Protein AF-A0A6B3HVZ3-F1 (afdb_monomer_lite)

Secondary structure (DSSP, 8-state):
----PPP-----------S-----S-SSTT--HHHHHHHHHHHHHHHHH-TTS---HHHHHHHHHHHHHHHHHH---TTS--SS--

Structure (mmCIF, N/CA/C/O backbone):
data_AF-A0A6B3HVZ3-F1
#
_entry.id   AF-A0A6B3HVZ3-F1
#
loop_
_atom_site.group_PDB
_atom_site.id
_atom_site.type_symbol
_atom_site.label_atom_id
_atom_site.label_alt_id
_atom_site.label_comp_id
_atom_site.label_asym_id
_atom_site.label_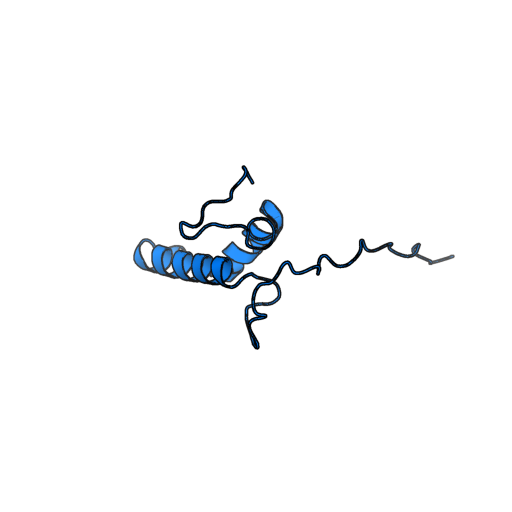entity_id
_atom_site.label_seq_id
_atom_site.pdbx_PDB_ins_code
_atom_site.Cartn_x
_atom_site.Cartn_y
_atom_site.Cartn_z
_atom_site.occupancy
_atom_site.B_iso_or_equiv
_atom_site.auth_seq_id
_atom_site.auth_comp_id
_atom_site.auth_asym_id
_atom_site.auth_atom_id
_atom_site.pdbx_PDB_model_num
ATOM 1 N N . TYR A 1 1 ? 30.027 -41.488 -2.390 1.00 42.91 1 TYR A N 1
ATOM 2 C CA . TYR A 1 1 ? 29.592 -40.179 -1.875 1.00 42.91 1 TYR A CA 1
ATOM 3 C C . TYR A 1 1 ? 30.394 -39.107 -2.581 1.00 42.91 1 TYR A C 1
ATOM 5 O O . TYR A 1 1 ? 31.591 -39.023 -2.353 1.00 42.91 1 TYR A O 1
ATOM 13 N N . TYR A 1 2 ? 29.753 -38.371 -3.484 1.00 38.81 2 TYR A N 1
ATOM 14 C CA . TYR A 1 2 ? 30.287 -37.147 -4.073 1.00 38.81 2 TYR A CA 1
ATOM 15 C C . TYR A 1 2 ? 29.153 -36.130 -3.962 1.00 38.81 2 TYR A C 1
ATOM 17 O O . TYR A 1 2 ? 28.089 -36.329 -4.548 1.00 38.81 2 TYR A O 1
ATOM 25 N N . THR A 1 3 ? 29.338 -35.142 -3.095 1.00 52.94 3 THR A N 1
ATOM 26 C CA . THR A 1 3 ? 28.338 -34.130 -2.761 1.00 52.94 3 THR A CA 1
ATOM 27 C C . THR A 1 3 ? 28.828 -32.819 -3.345 1.00 52.94 3 THR A C 1
ATOM 29 O O . THR A 1 3 ? 29.464 -32.040 -2.650 1.00 52.94 3 THR A O 1
ATOM 32 N N . ASP A 1 4 ? 28.552 -32.590 -4.621 1.00 57.78 4 ASP A N 1
ATOM 33 C CA . ASP A 1 4 ? 28.726 -31.272 -5.223 1.00 57.78 4 ASP A CA 1
ATOM 34 C C . ASP A 1 4 ? 27.447 -30.925 -5.976 1.00 57.78 4 ASP A C 1
ATOM 36 O O . ASP A 1 4 ? 27.085 -31.565 -6.966 1.00 57.78 4 ASP A O 1
ATOM 40 N N . LEU A 1 5 ? 26.725 -29.933 -5.450 1.00 54.06 5 LEU A N 1
ATOM 41 C CA . LEU A 1 5 ? 25.666 -29.271 -6.196 1.00 54.06 5 LEU A CA 1
ATOM 42 C C . LEU A 1 5 ? 26.328 -28.459 -7.320 1.00 54.06 5 LEU A C 1
ATOM 44 O O . LEU A 1 5 ? 27.265 -27.709 -7.039 1.00 54.06 5 LEU A O 1
ATOM 48 N N . PRO A 1 6 ? 25.860 -28.567 -8.577 1.00 59.41 6 PRO A N 1
ATOM 49 C CA . PRO A 1 6 ? 26.379 -27.740 -9.658 1.00 59.41 6 PRO A CA 1
ATOM 50 C C . PRO A 1 6 ? 26.185 -26.251 -9.327 1.00 59.41 6 PRO A C 1
ATOM 52 O O . PRO A 1 6 ? 25.214 -25.896 -8.648 1.00 59.41 6 PRO A O 1
ATOM 55 N N . PRO A 1 7 ? 27.084 -25.365 -9.794 1.00 56.69 7 PRO A N 1
ATOM 56 C CA . PRO A 1 7 ? 26.989 -23.943 -9.503 1.00 56.69 7 PRO A CA 1
ATOM 57 C C . PRO A 1 7 ? 25.652 -23.397 -10.007 1.00 56.69 7 PRO A C 1
ATOM 59 O O . PRO A 1 7 ? 25.306 -23.526 -11.183 1.00 56.69 7 PRO A O 1
ATOM 62 N N . LEU A 1 8 ? 24.895 -22.784 -9.098 1.00 45.44 8 LEU A N 1
ATOM 63 C CA . LEU A 1 8 ? 23.668 -22.079 -9.435 1.00 45.44 8 LEU A CA 1
ATOM 64 C C . LEU A 1 8 ? 24.045 -20.847 -10.263 1.00 45.44 8 LEU A C 1
ATOM 66 O O . LEU A 1 8 ? 24.568 -19.869 -9.731 1.00 45.44 8 LEU A O 1
ATOM 70 N N . VAL A 1 9 ? 23.787 -20.896 -11.569 1.00 51.88 9 VAL A N 1
ATOM 71 C CA . VAL A 1 9 ? 23.836 -19.717 -12.438 1.00 51.88 9 VAL A CA 1
ATOM 72 C C . VAL A 1 9 ? 22.676 -18.816 -12.023 1.00 51.88 9 VAL A C 1
ATOM 74 O O . VAL A 1 9 ? 21.541 -18.992 -12.462 1.00 51.88 9 VAL A O 1
ATOM 77 N N . THR A 1 10 ? 22.933 -17.886 -11.106 1.00 56.00 10 THR A N 1
ATOM 78 C CA . THR A 1 10 ? 21.969 -16.842 -10.762 1.00 56.00 10 THR A CA 1
ATOM 79 C C .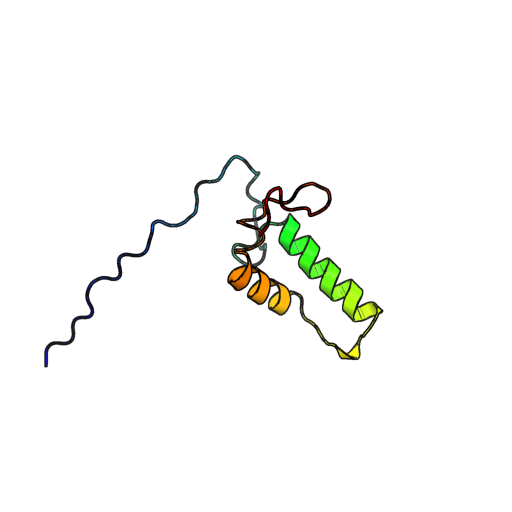 THR A 1 10 ? 21.859 -15.888 -11.949 1.00 56.00 10 THR A C 1
ATOM 81 O O . THR A 1 10 ? 22.894 -15.361 -12.363 1.00 56.00 10 THR A O 1
ATOM 84 N N . PRO A 1 11 ? 20.656 -15.638 -12.499 1.00 47.34 11 PRO A N 1
ATOM 85 C CA . PRO A 1 11 ? 20.475 -14.597 -13.498 1.00 47.34 11 PRO A CA 1
ATOM 86 C C . PRO A 1 11 ? 20.970 -13.267 -12.934 1.00 47.34 11 PRO A C 1
ATOM 88 O O . PRO A 1 11 ? 20.750 -12.970 -11.755 1.00 47.34 11 PRO A O 1
ATOM 91 N N . ASP A 1 12 ? 21.651 -12.501 -13.782 1.00 47.31 12 ASP A N 1
ATOM 92 C CA . ASP A 1 12 ? 22.153 -11.171 -13.479 1.00 47.31 12 ASP A CA 1
ATOM 93 C C . ASP A 1 12 ? 21.109 -10.350 -12.714 1.00 47.31 12 ASP A C 1
ATOM 95 O O . ASP A 1 12 ? 19.937 -10.253 -13.089 1.00 47.31 12 ASP A O 1
ATOM 99 N N . ARG A 1 13 ? 21.568 -9.788 -11.598 1.00 50.16 13 ARG A N 1
ATOM 100 C CA . ARG A 1 13 ? 20.847 -8.866 -10.724 1.00 50.16 13 ARG A CA 1
ATOM 101 C C . ARG A 1 13 ? 20.032 -7.877 -11.575 1.00 50.16 13 ARG A C 1
ATOM 103 O O . ARG A 1 13 ? 20.645 -7.076 -12.280 1.00 50.16 13 ARG A O 1
ATOM 110 N N . PRO A 1 14 ? 18.688 -7.836 -11.487 1.00 43.09 14 PRO A N 1
ATOM 111 C CA . PRO A 1 14 ? 17.926 -6.794 -12.157 1.00 43.09 14 PRO A CA 1
ATOM 112 C C . PRO A 1 14 ? 18.132 -5.493 -11.380 1.00 43.09 14 PRO A C 1
ATOM 114 O O . PRO A 1 14 ? 17.440 -5.181 -10.416 1.00 43.09 14 PRO A O 1
ATOM 117 N N . GLY A 1 15 ? 19.169 -4.771 -11.780 1.00 50.38 15 GLY A N 1
ATOM 118 C CA . GLY A 1 15 ? 19.577 -3.490 -11.235 1.00 50.38 15 GLY A CA 1
ATOM 119 C C . GLY A 1 15 ? 20.182 -2.630 -12.334 1.00 50.38 15 GLY A C 1
ATOM 120 O O . GLY A 1 15 ? 21.316 -2.188 -12.204 1.00 50.38 15 GLY A O 1
ATOM 121 N N . SER A 1 16 ? 19.431 -2.392 -13.411 1.00 42.66 16 SER A N 1
ATOM 122 C CA . SER A 1 16 ? 19.688 -1.272 -14.321 1.00 42.66 16 SER A CA 1
ATOM 123 C C . SER A 1 16 ? 18.542 -0.278 -14.211 1.00 42.66 16 SER A C 1
ATOM 125 O O . SER A 1 16 ? 17.512 -0.377 -14.875 1.00 42.66 16 SER A O 1
ATOM 127 N N . SER A 1 17 ? 18.746 0.675 -13.307 1.00 49.94 17 SER A N 1
ATOM 128 C CA . SER A 1 17 ? 17.965 1.890 -13.134 1.00 49.94 17 SER A CA 1
ATOM 129 C C . SER A 1 17 ? 17.832 2.653 -14.450 1.00 49.94 17 SER A C 1
ATOM 131 O O . SER A 1 17 ? 18.831 3.029 -15.056 1.00 49.94 17 SER A O 1
ATOM 133 N N . SER A 1 18 ? 16.606 2.975 -14.849 1.00 47.75 18 SER A N 1
ATOM 134 C CA . SER A 1 18 ? 16.362 4.132 -15.712 1.00 47.75 18 SER A CA 1
ATOM 135 C C . SER A 1 18 ? 15.977 5.300 -14.804 1.00 47.75 18 SER A C 1
ATOM 137 O O . SER A 1 18 ? 14.835 5.388 -14.375 1.00 47.75 18 SER A O 1
ATOM 139 N N . ASN A 1 19 ? 16.971 6.119 -14.441 1.00 42.97 19 ASN A N 1
ATOM 140 C CA . ASN A 1 19 ? 16.858 7.465 -13.854 1.00 42.97 19 ASN A CA 1
ATOM 141 C C . ASN A 1 19 ? 15.640 7.742 -12.950 1.00 42.97 19 ASN A C 1
ATOM 143 O O . ASN A 1 19 ? 14.755 8.516 -13.306 1.00 42.97 19 ASN A O 1
ATOM 147 N N . LEU A 1 20 ? 15.645 7.193 -11.736 1.00 50.09 20 LEU A N 1
ATOM 148 C CA . LEU A 1 20 ? 14.856 7.729 -10.628 1.00 50.09 20 LEU A CA 1
ATOM 149 C C . LEU A 1 20 ? 15.820 7.996 -9.467 1.00 50.09 20 LEU A C 1
ATOM 151 O O . LEU A 1 20 ? 16.682 7.146 -9.219 1.00 50.09 20 LEU A O 1
ATOM 155 N N . PRO A 1 21 ? 15.745 9.161 -8.793 1.00 41.69 21 PRO A N 1
ATOM 156 C CA . PRO A 1 21 ? 16.633 9.464 -7.680 1.00 41.69 21 PRO A CA 1
ATOM 157 C C . PRO A 1 21 ? 16.537 8.341 -6.645 1.00 41.69 21 PRO A C 1
ATOM 159 O O . PRO A 1 21 ? 15.454 8.019 -6.154 1.00 41.69 21 PRO A O 1
ATOM 162 N N . ALA A 1 22 ? 17.679 7.708 -6.372 1.00 49.22 22 ALA A N 1
ATOM 163 C CA . ALA A 1 22 ? 17.797 6.671 -5.365 1.00 49.22 22 ALA A CA 1
ATOM 164 C C . ALA A 1 22 ? 17.396 7.274 -4.016 1.00 49.22 22 ALA A C 1
ATOM 166 O O . ALA A 1 22 ? 18.086 8.148 -3.493 1.00 49.22 22 ALA A O 1
ATOM 167 N N . ALA A 1 23 ? 16.259 6.831 -3.479 1.00 47.62 23 ALA A N 1
ATOM 168 C CA . ALA A 1 23 ? 15.829 7.200 -2.143 1.00 47.62 23 ALA A CA 1
ATOM 169 C C . ALA A 1 23 ? 16.855 6.654 -1.139 1.00 47.62 23 ALA A C 1
ATOM 171 O O . ALA A 1 23 ? 16.981 5.449 -0.914 1.00 47.62 23 ALA A O 1
ATOM 172 N N . THR A 1 24 ? 17.644 7.563 -0.589 1.00 43.75 24 THR A N 1
ATOM 173 C CA . THR A 1 24 ? 18.688 7.328 0.398 1.00 43.75 24 THR A CA 1
ATOM 174 C C . THR A 1 24 ? 18.061 7.013 1.762 1.00 43.75 24 THR A C 1
ATOM 176 O O . THR A 1 24 ? 17.797 7.912 2.551 1.00 43.75 24 THR A O 1
ATOM 179 N N . GLY A 1 25 ? 17.844 5.723 2.051 1.00 42.34 25 GLY A N 1
ATOM 180 C CA . GLY A 1 25 ? 17.579 5.202 3.405 1.00 42.34 25 GLY A CA 1
ATOM 181 C C . GLY A 1 25 ? 16.191 4.579 3.636 1.00 42.34 25 GLY A C 1
ATOM 182 O O . GLY A 1 25 ? 15.171 5.173 3.313 1.00 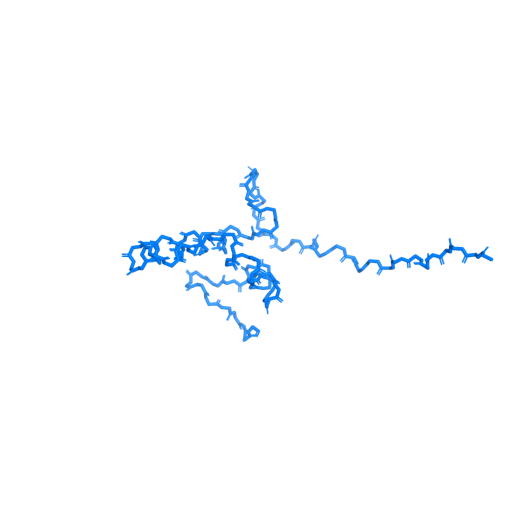42.34 25 GLY A O 1
ATOM 183 N N . SER A 1 26 ? 16.200 3.364 4.208 1.00 51.50 26 SER A N 1
ATOM 184 C CA . SER A 1 26 ? 15.091 2.508 4.684 1.00 51.50 26 SER A CA 1
ATOM 185 C C . SER A 1 26 ? 13.721 2.641 3.991 1.00 51.50 26 SER A C 1
ATOM 187 O O . SER A 1 26 ? 12.713 2.886 4.647 1.00 51.50 26 SER A O 1
ATOM 189 N N . ALA A 1 27 ? 13.671 2.386 2.680 1.00 55.09 27 ALA A N 1
ATOM 190 C CA . ALA A 1 27 ? 12.485 1.832 2.023 1.00 55.09 27 ALA A CA 1
ATOM 191 C C . ALA A 1 27 ? 12.564 0.301 2.148 1.00 55.09 27 ALA A C 1
ATOM 193 O O . ALA A 1 27 ? 13.604 -0.276 1.829 1.00 55.09 27 ALA A O 1
ATOM 194 N N . GLU A 1 28 ? 11.533 -0.368 2.660 1.00 56.22 28 GLU A N 1
ATOM 195 C CA . GLU A 1 28 ? 11.537 -1.818 2.894 1.00 56.22 28 GLU A CA 1
ATOM 196 C C . GLU A 1 28 ? 12.077 -2.608 1.666 1.00 56.22 28 GLU A C 1
ATOM 198 O O . GLU A 1 28 ? 11.593 -2.465 0.545 1.00 56.22 28 GLU A O 1
ATOM 203 N N . ALA A 1 29 ? 13.174 -3.355 1.870 1.00 64.06 29 ALA A N 1
ATOM 204 C CA . ALA A 1 29 ? 14.207 -3.671 0.870 1.00 64.06 29 ALA A CA 1
ATOM 205 C C . ALA A 1 29 ? 13.705 -4.084 -0.533 1.00 64.06 29 ALA A C 1
ATOM 207 O O . ALA A 1 29 ? 13.200 -5.190 -0.740 1.00 64.06 29 ALA A O 1
ATOM 208 N N . GLY A 1 30 ? 13.939 -3.214 -1.521 1.00 72.69 30 GLY A N 1
ATOM 209 C CA . GLY A 1 30 ? 13.665 -3.475 -2.940 1.00 72.69 30 GLY A CA 1
ATOM 210 C C . GLY A 1 30 ? 12.256 -3.104 -3.411 1.00 72.69 30 GLY A C 1
ATOM 211 O O . GLY A 1 30 ? 11.927 -3.367 -4.567 1.00 72.69 30 GLY A O 1
ATOM 212 N N . ILE A 1 31 ? 11.430 -2.494 -2.555 1.00 78.06 31 ILE A N 1
ATOM 213 C CA . ILE A 1 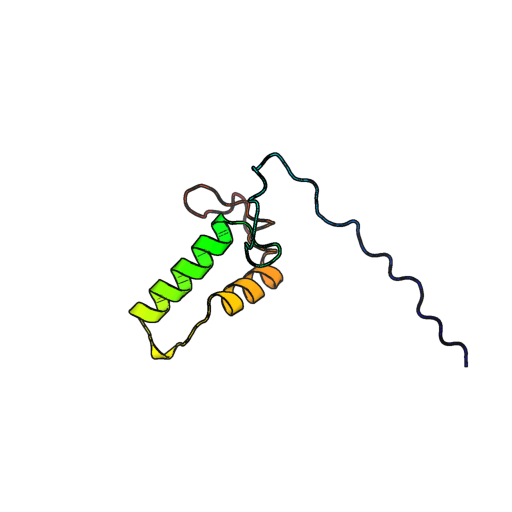31 ? 10.101 -2.001 -2.935 1.00 78.06 31 ILE A CA 1
ATOM 214 C C . ILE A 1 31 ? 10.213 -0.545 -3.428 1.00 78.06 31 ILE A C 1
ATOM 216 O O . ILE A 1 31 ? 10.731 0.307 -2.702 1.00 78.06 31 ILE A O 1
ATOM 220 N N . PRO A 1 32 ? 9.716 -0.219 -4.635 1.00 84.00 32 PRO A N 1
ATOM 221 C CA . PRO A 1 32 ? 9.646 1.159 -5.122 1.00 84.00 32 PRO A CA 1
ATOM 222 C C . PRO A 1 32 ? 8.793 2.046 -4.206 1.00 84.00 32 PRO A C 1
ATOM 224 O O . PRO A 1 32 ? 7.742 1.621 -3.730 1.00 84.00 32 PRO A O 1
ATOM 227 N N . ALA A 1 33 ? 9.195 3.303 -3.998 1.00 82.50 33 ALA A N 1
ATOM 228 C CA . ALA A 1 33 ? 8.535 4.207 -3.048 1.00 82.50 33 ALA A CA 1
ATOM 229 C C . ALA A 1 33 ? 7.036 4.433 -3.338 1.00 82.50 33 ALA A C 1
ATOM 231 O O . ALA A 1 33 ? 6.233 4.486 -2.408 1.00 82.50 33 ALA A O 1
ATOM 232 N N . SER A 1 34 ? 6.648 4.513 -4.615 1.00 81.50 34 SER A N 1
ATOM 233 C CA . SER A 1 34 ? 5.241 4.626 -5.032 1.00 81.50 34 SER A CA 1
ATOM 234 C C . SER A 1 34 ? 4.419 3.404 -4.616 1.00 81.50 34 SER A C 1
ATOM 236 O O . SER A 1 34 ? 3.315 3.531 -4.093 1.00 81.50 34 SER A O 1
ATOM 238 N N . VAL A 1 35 ? 4.990 2.214 -4.787 1.00 82.56 35 VAL A N 1
ATOM 239 C CA . VAL A 1 35 ? 4.363 0.936 -4.442 1.00 82.56 35 VAL A CA 1
ATOM 240 C C . VAL A 1 35 ? 4.286 0.762 -2.923 1.00 82.56 35 VAL A C 1
ATOM 242 O O . VAL A 1 35 ? 3.257 0.354 -2.389 1.00 82.56 35 VAL A O 1
ATOM 245 N N . LEU A 1 36 ? 5.333 1.161 -2.200 1.00 85.56 36 LEU A N 1
ATOM 246 C CA . LEU A 1 36 ? 5.337 1.170 -0.740 1.00 85.56 36 LEU A CA 1
ATOM 247 C C . LEU A 1 36 ? 4.249 2.091 -0.166 1.00 85.56 36 LEU A C 1
ATOM 249 O O . LEU A 1 36 ? 3.549 1.718 0.779 1.00 85.56 36 LEU A O 1
ATOM 253 N N . ALA A 1 37 ? 4.088 3.284 -0.745 1.00 86.75 37 ALA A N 1
ATOM 254 C CA . ALA A 1 37 ? 3.029 4.211 -0.362 1.00 86.75 37 ALA A CA 1
ATOM 255 C C . ALA A 1 37 ? 1.638 3.603 -0.602 1.00 86.75 37 ALA A C 1
ATOM 257 O O . ALA A 1 37 ? 0.763 3.730 0.258 1.00 86.75 37 ALA A O 1
ATOM 258 N N . ALA A 1 38 ? 1.452 2.887 -1.715 1.00 86.62 38 ALA A N 1
ATOM 259 C CA . ALA A 1 38 ? 0.209 2.182 -2.011 1.00 86.62 38 ALA A CA 1
ATOM 260 C C . ALA A 1 38 ? -0.095 1.077 -0.980 1.00 86.62 38 ALA A C 1
ATOM 262 O O . ALA A 1 38 ? -1.218 1.013 -0.482 1.00 86.62 38 ALA A O 1
ATOM 263 N N . TYR A 1 39 ? 0.889 0.265 -0.575 1.00 89.88 39 TYR A N 1
ATOM 264 C CA . TYR A 1 39 ? 0.675 -0.766 0.452 1.00 89.88 39 TYR A CA 1
ATOM 265 C C . TYR A 1 39 ? 0.313 -0.188 1.819 1.00 89.88 39 TYR A C 1
ATOM 267 O O . TYR A 1 39 ? -0.628 -0.659 2.458 1.00 89.88 39 TYR A O 1
ATOM 275 N N . LYS A 1 40 ? 1.006 0.870 2.251 1.00 91.00 40 LYS A N 1
ATOM 276 C CA . LYS A 1 40 ? 0.691 1.574 3.506 1.00 91.00 40 LYS A CA 1
ATOM 277 C C . LYS A 1 40 ? -0.672 2.263 3.450 1.00 91.00 40 LYS A C 1
ATOM 279 O O . LYS A 1 40 ? -1.347 2.406 4.467 1.00 91.00 40 LYS A O 1
ATOM 284 N N . GLN A 1 41 ? -1.099 2.721 2.275 1.00 90.56 41 GLN A N 1
ATOM 285 C CA . GLN A 1 41 ? -2.453 3.234 2.091 1.00 90.56 41 GLN A CA 1
ATOM 286 C C . GLN A 1 41 ? -3.495 2.120 2.210 1.00 90.56 41 GLN A C 1
ATOM 288 O O . GLN A 1 41 ? -4.475 2.302 2.926 1.00 90.56 41 GLN A O 1
ATOM 293 N N . ALA A 1 42 ? -3.269 0.973 1.571 1.00 90.00 42 ALA A N 1
ATOM 294 C CA . ALA A 1 42 ? -4.183 -0.163 1.624 1.00 90.00 42 ALA A CA 1
ATOM 295 C C . ALA A 1 42 ? -4.385 -0.682 3.058 1.00 90.00 42 ALA A C 1
ATOM 297 O O . ALA A 1 42 ? -5.526 -0.874 3.472 1.00 90.00 42 ALA A O 1
ATOM 298 N N . GLU A 1 43 ? -3.311 -0.821 3.842 1.00 92.12 43 GLU A N 1
ATOM 299 C CA . GLU A 1 43 ? -3.402 -1.174 5.268 1.00 92.12 43 GLU A CA 1
ATOM 300 C C . GLU A 1 43 ? -4.264 -0.171 6.047 1.00 92.12 43 GLU A C 1
ATOM 302 O O . GLU A 1 43 ? -5.176 -0.576 6.764 1.00 92.12 43 GLU A O 1
ATOM 307 N N . ARG A 1 44 ? -4.033 1.139 5.875 1.00 94.00 44 ARG A N 1
ATOM 308 C CA . ARG A 1 44 ? -4.823 2.185 6.550 1.00 94.00 44 ARG A CA 1
ATOM 309 C C . ARG A 1 44 ? -6.298 2.145 6.161 1.00 94.00 44 ARG A C 1
ATOM 311 O O . ARG A 1 44 ? -7.157 2.305 7.024 1.00 94.00 44 ARG A O 1
ATOM 318 N N . THR A 1 45 ? -6.593 1.936 4.880 1.00 94.75 45 THR A N 1
ATOM 319 C CA . THR A 1 45 ? -7.969 1.816 4.391 1.00 94.75 45 THR A CA 1
ATOM 320 C C . THR A 1 45 ? -8.656 0.606 5.011 1.00 94.75 45 THR A C 1
ATOM 322 O O . THR A 1 45 ? -9.730 0.763 5.587 1.00 94.75 45 THR A O 1
ATOM 325 N N . VAL A 1 46 ? -8.022 -0.569 4.967 1.00 92.06 46 VAL A N 1
ATOM 326 C CA . VAL A 1 46 ? -8.595 -1.798 5.532 1.00 92.06 46 VAL A CA 1
ATOM 327 C C . VAL A 1 46 ? -8.741 -1.691 7.044 1.00 92.06 46 VAL A C 1
ATOM 329 O O . VAL A 1 46 ? -9.789 -2.041 7.562 1.00 92.06 46 VAL A O 1
ATOM 332 N N . ALA A 1 47 ? -7.768 -1.124 7.757 1.00 92.94 47 ALA A N 1
ATOM 333 C CA . ALA A 1 47 ? -7.887 -0.893 9.195 1.00 92.94 47 ALA A CA 1
ATOM 334 C C . ALA A 1 47 ? -9.069 0.029 9.559 1.00 92.94 47 ALA A C 1
ATOM 336 O O . ALA A 1 47 ? -9.642 -0.112 10.637 1.00 92.94 47 ALA A O 1
ATOM 337 N N . GLY A 1 48 ? -9.441 0.957 8.669 1.00 94.06 48 GLY A N 1
ATOM 338 C CA . GLY A 1 48 ? -10.603 1.829 8.839 1.00 94.06 48 GLY A CA 1
ATOM 339 C C . GLY A 1 48 ? -11.941 1.165 8.498 1.00 94.06 48 GLY A C 1
ATOM 340 O O . GLY A 1 48 ? -12.940 1.457 9.151 1.00 94.06 48 GLY A O 1
ATOM 341 N N . THR A 1 49 ? -11.982 0.285 7.493 1.00 95.19 49 THR A N 1
ATOM 342 C CA . THR A 1 49 ? -13.225 -0.370 7.039 1.00 95.19 49 THR A CA 1
ATOM 343 C C . THR A 1 49 ? -13.504 -1.700 7.735 1.00 95.19 49 THR A C 1
ATOM 345 O O . THR A 1 49 ? -14.657 -2.019 8.006 1.00 95.19 49 THR A O 1
ATOM 348 N N . ASP A 1 50 ? -12.459 -2.478 8.009 1.00 92.81 50 ASP A N 1
ATOM 349 C CA . ASP A 1 50 ? -12.492 -3.777 8.678 1.00 92.81 50 ASP A CA 1
ATOM 350 C C . ASP A 1 50 ? -11.260 -3.938 9.595 1.00 92.81 50 ASP A C 1
ATOM 352 O O . ASP A 1 50 ? -10.239 -4.531 9.220 1.00 92.81 50 ASP A O 1
ATOM 356 N N . PRO A 1 51 ? -11.338 -3.432 10.836 1.00 89.56 51 PRO A N 1
ATOM 357 C CA . PRO A 1 51 ? -10.239 -3.542 11.790 1.00 89.56 51 PRO A CA 1
ATOM 358 C C . PRO A 1 51 ? -9.950 -4.990 12.226 1.00 89.56 51 PRO A C 1
ATOM 360 O O . PRO A 1 51 ? -8.860 -5.266 12.737 1.00 89.56 51 PRO A O 1
ATOM 363 N N . ALA A 1 52 ? -10.885 -5.931 12.039 1.00 93.94 52 ALA A N 1
ATOM 364 C CA . ALA A 1 52 ? -10.686 -7.338 12.390 1.00 93.94 52 ALA A CA 1
ATOM 365 C C . ALA A 1 52 ? -9.842 -8.086 11.346 1.00 93.94 52 ALA A C 1
ATOM 367 O O . ALA A 1 52 ? -9.202 -9.082 11.691 1.00 93.94 52 ALA A O 1
ATOM 368 N N . CYS A 1 53 ? -9.777 -7.573 10.113 1.00 92.81 53 CYS A N 1
ATOM 369 C CA . CYS A 1 53 ? -8.981 -8.135 9.022 1.00 92.81 53 CYS A CA 1
ATOM 370 C C . CYS A 1 53 ? -7.481 -8.215 9.358 1.00 92.81 53 CYS A C 1
ATOM 372 O O . CYS A 1 53 ? -6.810 -9.152 8.928 1.00 92.81 53 CYS A O 1
ATOM 374 N N . ARG A 1 54 ? -6.960 -7.267 10.163 1.00 90.94 54 ARG A N 1
ATOM 375 C CA . ARG A 1 54 ? -5.549 -7.208 10.608 1.00 90.94 54 ARG A CA 1
ATOM 376 C C . ARG A 1 54 ? -4.572 -7.467 9.459 1.00 90.94 54 ARG A C 1
ATOM 378 O O . ARG A 1 54 ? -3.712 -8.335 9.563 1.00 90.94 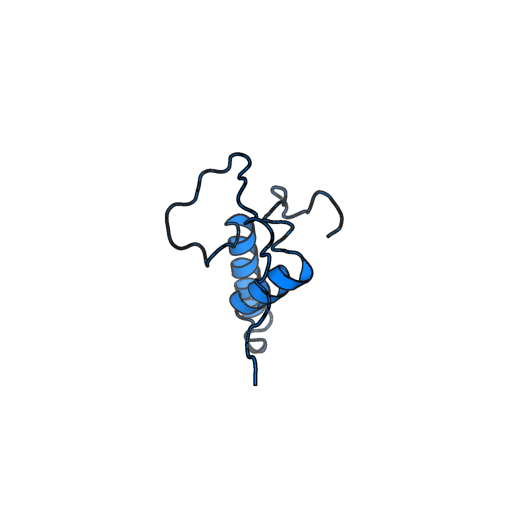54 ARG A O 1
ATOM 385 N N . LEU A 1 55 ? -4.739 -6.738 8.359 1.00 91.69 55 LEU A N 1
ATOM 386 C CA . LEU A 1 55 ? -3.974 -6.927 7.131 1.00 91.69 55 LEU A CA 1
ATOM 387 C C . LEU A 1 55 ? -2.717 -6.037 7.124 1.00 91.69 55 LEU A C 1
ATOM 389 O O . LEU A 1 55 ? -2.827 -4.869 6.749 1.00 91.69 55 LEU A O 1
ATOM 393 N N . PRO A 1 56 ? -1.531 -6.545 7.521 1.00 91.50 56 PRO A N 1
ATOM 394 C CA . PRO A 1 56 ? -0.313 -5.748 7.528 1.00 91.50 56 PRO A CA 1
ATOM 395 C C . PRO A 1 56 ? 0.155 -5.453 6.099 1.00 91.50 56 PRO A C 1
ATOM 397 O O . PRO A 1 56 ? 0.126 -6.333 5.229 1.00 91.50 56 PRO A O 1
ATOM 400 N N . TRP A 1 57 ? 0.663 -4.245 5.849 1.00 89.88 57 TRP A N 1
ATOM 401 C CA . TRP A 1 57 ? 1.138 -3.853 4.513 1.00 89.88 57 TRP A CA 1
ATOM 402 C C . TRP A 1 57 ? 2.281 -4.759 3.996 1.00 89.88 57 TRP A C 1
ATOM 404 O O . TRP A 1 57 ? 2.428 -4.953 2.788 1.00 89.88 57 TRP A O 1
ATOM 414 N N . GLN A 1 58 ? 3.057 -5.379 4.893 1.00 91.94 58 GLN A N 1
ATOM 415 C CA . GLN A 1 58 ? 4.117 -6.340 4.562 1.00 91.94 58 GLN A CA 1
ATOM 416 C C . GLN A 1 58 ? 3.572 -7.572 3.828 1.00 91.94 58 GLN A C 1
ATOM 418 O O . GLN A 1 58 ? 4.234 -8.101 2.934 1.00 91.94 58 GLN A O 1
ATOM 423 N N . LEU A 1 59 ? 2.369 -8.033 4.192 1.00 89.50 59 LEU A N 1
ATOM 424 C CA . LEU A 1 59 ? 1.730 -9.173 3.534 1.00 89.50 59 LEU A CA 1
ATOM 425 C C . LEU A 1 59 ? 1.342 -8.810 2.097 1.00 89.50 59 LEU A C 1
ATOM 427 O O . LEU A 1 59 ? 1.628 -9.566 1.172 1.00 89.50 59 LEU A O 1
ATOM 431 N N . LEU A 1 60 ? 0.780 -7.616 1.898 1.00 87.06 60 LEU A N 1
ATOM 432 C CA . LEU A 1 60 ? 0.479 -7.091 0.564 1.00 87.06 60 LEU A CA 1
ATOM 433 C C . LEU A 1 60 ? 1.745 -6.976 -0.294 1.00 87.06 60 LEU A C 1
ATOM 435 O O . LEU A 1 60 ? 1.740 -7.352 -1.467 1.00 87.06 60 LEU A O 1
ATOM 439 N N . ALA A 1 61 ? 2.846 -6.524 0.308 1.00 85.25 61 ALA A N 1
ATOM 440 C CA . ALA A 1 61 ? 4.136 -6.447 -0.360 1.00 85.25 61 ALA A CA 1
ATOM 441 C C . ALA A 1 61 ? 4.684 -7.821 -0.764 1.00 85.25 61 ALA A C 1
ATOM 443 O O . ALA A 1 61 ? 5.227 -7.957 -1.862 1.00 85.25 61 ALA A O 1
ATOM 444 N N . ALA A 1 62 ? 4.534 -8.847 0.078 1.00 85.69 62 ALA A N 1
ATOM 445 C CA . ALA A 1 62 ? 4.948 -10.208 -0.256 1.00 85.69 62 ALA A CA 1
ATOM 446 C C . ALA A 1 62 ? 4.151 -10.762 -1.449 1.00 85.69 62 ALA A C 1
ATOM 448 O O . ALA A 1 62 ? 4.750 -11.291 -2.387 1.00 85.69 62 ALA A O 1
ATOM 449 N N . ILE A 1 63 ? 2.830 -10.560 -1.452 1.00 84.25 63 ILE A N 1
ATOM 450 C CA . ILE A 1 63 ? 1.944 -10.979 -2.547 1.00 84.25 63 ILE A CA 1
ATOM 451 C C . ILE A 1 63 ? 2.323 -10.252 -3.841 1.00 84.25 63 ILE A C 1
ATOM 453 O O . ILE A 1 63 ? 2.625 -10.891 -4.844 1.00 84.25 63 ILE A O 1
ATOM 457 N N . GLY A 1 64 ? 2.413 -8.919 -3.824 1.00 84.50 64 GLY A N 1
ATOM 458 C CA . GLY A 1 64 ? 2.730 -8.154 -5.034 1.00 84.50 64 GLY A CA 1
ATOM 459 C C . GLY A 1 64 ? 4.139 -8.397 -5.584 1.00 84.50 64 GLY A C 1
ATOM 460 O O . GLY A 1 64 ? 4.378 -8.201 -6.779 1.00 84.50 64 GLY A O 1
ATOM 461 N N . LYS A 1 65 ? 5.076 -8.881 -4.758 1.00 83.19 65 LYS A N 1
ATOM 462 C CA . LYS A 1 65 ? 6.375 -9.369 -5.239 1.00 83.19 65 LYS A CA 1
ATOM 463 C C . LYS A 1 65 ? 6.225 -10.641 -6.076 1.00 83.19 65 LYS A C 1
ATOM 465 O O . LYS A 1 65 ? 6.811 -10.697 -7.152 1.00 83.19 65 LYS A O 1
ATOM 470 N N . VAL A 1 66 ? 5.486 -11.633 -5.574 1.00 84.81 66 VAL A N 1
ATOM 471 C CA . VAL A 1 66 ? 5.320 -12.951 -6.217 1.00 84.81 66 VAL A CA 1
ATOM 472 C C . VAL A 1 66 ? 4.451 -12.849 -7.465 1.00 84.81 66 VAL A C 1
ATOM 474 O O . VAL A 1 66 ? 4.829 -13.365 -8.510 1.00 84.81 66 VAL A O 1
ATOM 477 N N . GLU A 1 67 ? 3.339 -12.126 -7.372 1.00 82.88 67 GLU A N 1
ATOM 478 C CA . GLU A 1 67 ? 2.340 -12.061 -8.443 1.00 82.88 67 GLU A CA 1
ATOM 479 C C . GLU A 1 67 ? 2.744 -11.104 -9.572 1.00 82.88 67 GLU A C 1
ATOM 481 O O . GLU A 1 67 ? 2.367 -11.291 -10.722 1.00 82.88 67 GLU A O 1
ATOM 486 N N . SER A 1 68 ? 3.477 -10.031 -9.258 1.00 78.12 68 SER A N 1
ATOM 487 C CA . SER A 1 68 ? 3.626 -8.894 -10.183 1.00 78.12 68 SER A CA 1
ATOM 488 C C . SER A 1 68 ? 5.035 -8.312 -10.260 1.00 78.12 68 SER A C 1
ATOM 490 O O . SER A 1 68 ? 5.267 -7.342 -10.993 1.00 78.12 68 SER A O 1
ATOM 492 N N . GLY A 1 69 ? 5.975 -8.821 -9.460 1.00 79.88 69 GLY A N 1
ATOM 493 C CA . GLY A 1 69 ? 7.303 -8.223 -9.331 1.00 79.88 69 GLY A CA 1
ATOM 494 C C . GLY A 1 69 ? 7.247 -6.757 -8.892 1.00 79.88 69 GLY A C 1
ATOM 495 O O . GLY A 1 69 ? 7.992 -5.937 -9.426 1.00 79.88 69 GLY A O 1
ATOM 496 N N . GLN A 1 70 ? 6.340 -6.406 -7.971 1.00 83.56 70 GLN A N 1
ATOM 497 C CA . GLN A 1 70 ? 6.111 -5.028 -7.512 1.00 83.56 70 GLN A CA 1
ATOM 498 C C . GLN A 1 70 ? 5.691 -4.082 -8.643 1.00 83.56 70 GLN A C 1
ATOM 500 O O . GLN A 1 70 ? 6.323 -3.052 -8.861 1.00 83.56 70 GLN A O 1
ATOM 505 N N . ALA A 1 71 ? 4.660 -4.452 -9.407 1.00 76.94 71 ALA A N 1
ATOM 506 C CA . ALA A 1 71 ? 4.252 -3.728 -10.615 1.00 76.94 71 ALA A CA 1
ATOM 507 C C . ALA A 1 71 ? 5.429 -3.532 -11.598 1.00 76.94 71 ALA A C 1
ATOM 509 O O . ALA A 1 71 ? 5.703 -2.420 -12.056 1.00 76.94 71 ALA A O 1
ATOM 510 N N . ARG A 1 72 ? 6.171 -4.616 -11.882 1.00 76.38 72 ARG A N 1
ATOM 511 C CA . ARG A 1 72 ? 7.385 -4.615 -12.728 1.00 76.38 72 ARG A CA 1
ATOM 512 C C . ARG A 1 72 ? 8.440 -3.604 -12.261 1.00 76.38 72 ARG A C 1
ATOM 514 O O . ARG A 1 72 ? 8.997 -2.863 -13.069 1.00 76.38 72 ARG A O 1
ATOM 521 N N . GLY A 1 73 ? 8.689 -3.561 -10.952 1.00 74.19 73 GLY A N 1
ATOM 522 C CA . GLY A 1 73 ? 9.628 -2.623 -10.334 1.00 74.19 73 GLY A CA 1
ATOM 523 C C . GLY A 1 73 ? 9.088 -1.198 -10.188 1.00 74.19 73 GLY A C 1
ATOM 524 O O . GLY A 1 73 ? 9.867 -0.251 -10.155 1.00 74.19 73 GLY A O 1
ATOM 525 N N . GLY A 1 74 ? 7.769 -1.030 -10.084 1.00 75.88 74 GLY A N 1
ATOM 526 C CA . GLY A 1 74 ? 7.127 0.258 -9.815 1.00 75.88 74 GLY A CA 1
ATOM 527 C C . GLY A 1 74 ? 6.766 1.041 -11.068 1.00 75.88 74 GLY A C 1
ATOM 528 O O . GLY A 1 74 ? 6.658 2.264 -11.007 1.00 75.88 74 GLY A O 1
ATOM 529 N N . LYS A 1 75 ? 6.566 0.355 -12.200 1.00 74.38 75 LYS A N 1
ATOM 530 C CA . LYS A 1 75 ? 6.066 0.953 -13.444 1.00 74.38 75 LYS A CA 1
ATOM 531 C C . LYS A 1 75 ? 4.569 1.226 -13.323 1.00 74.38 75 LYS A C 1
ATOM 533 O O . LYS A 1 75 ? 3.752 0.552 -13.944 1.00 74.38 75 LYS A O 1
ATOM 538 N N . VAL A 1 76 ? 4.238 2.214 -12.508 1.00 70.25 76 VAL A N 1
ATOM 539 C CA . VAL A 1 76 ? 2.890 2.747 -12.333 1.00 70.25 76 VAL A CA 1
ATOM 540 C C . VAL A 1 76 ? 2.898 4.230 -12.680 1.00 70.25 76 VAL A C 1
ATOM 542 O O . VAL A 1 76 ? 3.879 4.925 -12.406 1.00 70.25 76 VAL A O 1
ATOM 545 N N . ASP A 1 77 ? 1.839 4.706 -13.326 1.00 73.00 77 ASP A N 1
ATOM 546 C CA . ASP A 1 77 ? 1.641 6.138 -13.543 1.00 73.00 77 ASP A CA 1
ATOM 547 C C . ASP A 1 77 ? 1.240 6.852 -12.236 1.00 73.00 77 ASP A C 1
ATOM 549 O O . ASP A 1 77 ? 1.129 6.244 -11.168 1.00 73.00 77 ASP A O 1
ATOM 553 N N . ALA A 1 78 ? 1.005 8.163 -12.311 1.00 68.25 78 ALA A N 1
ATOM 554 C CA . ALA A 1 78 ? 0.580 8.959 -11.158 1.00 68.25 78 ALA A CA 1
ATOM 555 C C . ALA A 1 78 ? -0.766 8.508 -10.556 1.00 68.25 78 ALA A C 1
ATOM 557 O O . ALA A 1 78 ? -1.050 8.817 -9.401 1.00 68.25 78 ALA A O 1
ATOM 558 N N . ASN A 1 79 ? -1.575 7.767 -11.317 1.00 69.94 79 ASN A N 1
ATOM 559 C CA . ASN A 1 79 ? -2.857 7.222 -10.885 1.00 69.94 79 ASN A CA 1
ATOM 560 C C . ASN A 1 79 ? -2.731 5.787 -10.338 1.00 69.94 79 ASN A C 1
ATOM 562 O O . ASN A 1 79 ? -3.734 5.202 -9.939 1.00 69.94 79 ASN A O 1
ATOM 566 N N . GLY A 1 80 ? -1.527 5.201 -10.318 1.00 66.38 80 GLY A N 1
ATOM 567 C CA . GLY A 1 80 ? -1.305 3.817 -9.893 1.00 66.38 80 GLY A CA 1
ATOM 568 C C . GLY A 1 80 ? -1.589 2.772 -10.978 1.00 66.38 80 GLY A C 1
ATOM 569 O O . GLY A 1 80 ? -1.628 1.580 -10.676 1.00 66.38 80 GLY A O 1
ATOM 570 N N . THR A 1 81 ? -1.772 3.188 -12.233 1.00 69.94 81 THR A N 1
ATOM 571 C CA . THR A 1 81 ? -2.088 2.292 -13.353 1.00 69.94 81 THR A CA 1
ATOM 572 C C . THR A 1 81 ? -0.808 1.746 -13.969 1.00 69.94 81 THR A C 1
ATOM 574 O O . THR A 1 81 ? 0.120 2.497 -14.283 1.00 69.94 81 THR A O 1
ATOM 577 N N . THR A 1 82 ? -0.745 0.432 -14.174 1.00 70.44 82 THR A N 1
ATOM 578 C CA . THR A 1 82 ? 0.343 -0.181 -14.936 1.00 70.44 82 THR A CA 1
ATOM 579 C C . THR A 1 82 ? 0.117 0.049 -16.438 1.00 70.44 82 THR A C 1
ATOM 581 O O . THR A 1 82 ? -0.978 -0.184 -16.946 1.00 70.44 82 THR A O 1
ATOM 584 N N . PRO A 1 83 ? 1.137 0.472 -17.206 1.00 68.62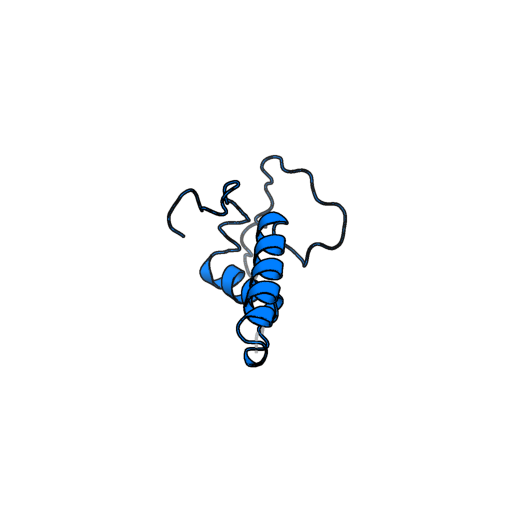 83 PRO A N 1
ATOM 585 C CA . PRO A 1 83 ? 0.992 0.803 -18.629 1.00 68.62 83 PRO A CA 1
ATOM 586 C C . PRO A 1 83 ? 0.787 -0.426 -19.531 1.00 68.62 83 PRO A C 1
ATOM 588 O O . PRO A 1 83 ? 0.673 -0.311 -20.750 1.00 68.62 83 PRO A O 1
ATOM 591 N N . SER A 1 84 ? 0.802 -1.630 -18.967 1.00 58.78 84 SER A N 1
ATOM 592 C CA . SER A 1 84 ? 0.461 -2.869 -19.658 1.00 58.78 84 SER A CA 1
ATOM 593 C C . SER A 1 84 ? -0.117 -3.851 -18.632 1.00 58.78 84 SER A C 1
ATOM 595 O O . SER A 1 84 ? 0.322 -3.795 -17.477 1.00 58.78 84 SER A O 1
ATOM 597 N N . PRO A 1 85 ? -1.042 -4.749 -19.031 1.00 59.94 85 PRO A N 1
ATOM 598 C CA . PRO A 1 85 ? -1.630 -5.745 -18.132 1.00 59.94 85 PRO A CA 1
ATOM 599 C C . PRO A 1 85 ? -0.535 -6.519 -17.405 1.00 59.94 85 PRO A C 1
ATOM 601 O O . PRO A 1 85 ? 0.489 -6.820 -18.029 1.00 59.94 85 PRO A O 1
ATOM 604 N N . ILE A 1 86 ? -0.722 -6.742 -16.102 1.00 58.16 86 ILE A N 1
ATOM 605 C CA . ILE A 1 86 ? 0.289 -7.312 -15.202 1.00 58.16 86 ILE A CA 1
ATOM 606 C C . ILE A 1 86 ? 0.404 -8.809 -15.433 1.00 58.16 86 ILE A C 1
ATOM 608 O O . ILE A 1 86 ? -0.654 -9.472 -15.402 1.00 58.16 86 ILE A O 1
#

Radius of gyration: 17.15 Å; chains: 1; bounding box: 44×50×32 Å

Foldseek 3Di:
DDDDDPDPPDPPDPDDDPDDPPPPDDDPPQADPVLSVVLVVVQVVCCVVPVPVNDHSVVVVVVCCVPCVNLVSQCADPVRDHPDDD

Sequence (86 aa):
YYTDLPPLVTPDRPGSSSNLPAATGSAEAGIPASVLAAYKQAERTVAGTDPACRLPWQLLAAIGKVESGQARGGKVDANGTTPSPI

pLDDT: mean 71.41, std 17.81, range [38.81, 95.19]